Protein AF-A0A6B9CRH7-F1 (afdb_monomer)

Organism: NCBI:txid1570515

Solvent-accessible surface area (backbone atoms only — not comparable to full-atom values): 9739 Å² total; per-residue (Å²): 104,75,66,56,54,49,54,50,53,51,53,49,52,54,51,58,65,57,48,81,82,50,56,72,71,53,41,54,54,49,50,58,52,48,54,54,50,53,53,54,48,48,54,53,51,51,51,52,53,52,52,52,51,52,50,53,52,50,52,54,51,50,51,51,52,52,61,69,66,51,88,74,72,86,89,52,62,75,76,42,49,63,52,48,52,52,52,49,50,50,51,50,50,51,50,53,53,51,53,48,49,52,51,53,50,50,60,69,44,46,61,59,51,51,51,53,51,52,51,32,50,52,50,42,52,53,50,51,48,65,63,48,45,41,76,76,68,75,45,82,78,74,52,72,68,54,52,53,42,50,53,51,52,40,52,67,39,45,52,61,53,52,57,48,53,51,56,53,48,55,66,73,74,107

Sequence (174 aa):
IKLVIFIYIFLWLVVTATLQYFDVYNIIIYTVLNLNEWLRMTVVIQYFIIVELVKLMFVRLNENLLGLLRPIDPLCEVAQGLEWEKQFSQLWKFHADLSKLSRDISSFYSLSMLLIIVGKFINSILITYNMVKPIFLGGQYLTEYQYVNRSMCMIVYLIPIVLLTTSVSDTLNE

Radius of gyration: 24.86 Å; Cα contacts (8 Å, |Δi|>4): 59; chains: 1; bounding box: 58×30×75 Å

Secondary structure (DSSP, 8-state):
-HHHHHHHHHHHHHHHHGGGGS-HHHHHHHHHHHHHHHHHHHHHHHHHHHHHHHHHHHHHHHHHHHHHTSPPPTTSHHHHHHHHHHHHHHHHHHHHHHHHHHHHHHHHHHHHHHHHHHHHHHHHHHHHHHHHHHHHH--SPPPHHHHHHHHHHHHHHHHHHHHHHHHHHHHH--

pLDDT: mean 78.97, std 9.67, range [42.16, 94.12]

Structure (mmCIF, N/CA/C/O backbone):
data_AF-A0A6B9CRH7-F1
#
_entry.id   AF-A0A6B9CRH7-F1
#
loop_
_atom_site.group_PDB
_atom_site.id
_atom_site.type_symbol
_atom_site.label_atom_id
_atom_site.label_alt_id
_atom_site.label_comp_id
_atom_site.label_asym_id
_atom_site.label_entity_id
_atom_site.label_seq_id
_atom_site.pdbx_PDB_ins_code
_atom_site.Cartn_x
_atom_site.Cartn_y
_atom_site.Cartn_z
_atom_site.occupancy
_atom_site.B_iso_or_equiv
_atom_site.auth_seq_id
_atom_site.auth_comp_id
_atom_site.auth_asym_id
_atom_site.auth_atom_id
_atom_site.pdbx_PDB_model_num
ATOM 1 N N . ILE A 1 1 ? -5.486 4.978 -9.895 1.00 60.16 1 ILE A N 1
ATOM 2 C CA . ILE A 1 1 ? -4.511 5.210 -8.793 1.00 60.16 1 ILE A CA 1
ATOM 3 C C . ILE A 1 1 ? -4.678 6.575 -8.121 1.00 60.16 1 ILE A C 1
ATOM 5 O O . ILE A 1 1 ? -5.025 6.582 -6.951 1.00 60.16 1 ILE A O 1
ATOM 9 N N . LYS A 1 2 ? -4.511 7.718 -8.814 1.00 69.69 2 LYS A N 1
ATOM 10 C CA . LYS A 1 2 ? -4.654 9.061 -8.195 1.00 69.69 2 LYS A CA 1
ATOM 11 C C . LYS A 1 2 ? -5.986 9.254 -7.450 1.00 69.69 2 LYS A C 1
ATOM 13 O O . LYS A 1 2 ? -5.987 9.712 -6.316 1.00 69.69 2 LYS A O 1
ATOM 18 N N . LEU A 1 3 ? -7.094 8.808 -8.050 1.00 71.75 3 LEU A N 1
ATOM 19 C CA . LEU A 1 3 ? -8.423 8.821 -7.426 1.00 71.75 3 LEU A CA 1
ATOM 20 C C . LEU A 1 3 ? -8.503 7.924 -6.176 1.00 71.75 3 LEU A C 1
ATOM 22 O O . LEU A 1 3 ? -9.075 8.324 -5.175 1.00 71.75 3 LEU A O 1
ATOM 26 N N . VAL A 1 4 ? -7.890 6.737 -6.210 1.00 68.44 4 VAL A N 1
ATOM 27 C CA . VAL A 1 4 ? -7.870 5.793 -5.078 1.00 68.44 4 VAL A CA 1
ATOM 28 C C . VAL A 1 4 ? -7.080 6.372 -3.906 1.00 68.44 4 VAL A C 1
ATOM 30 O O . VAL A 1 4 ? -7.544 6.316 -2.774 1.00 68.44 4 VAL A O 1
ATOM 33 N N . ILE A 1 5 ? -5.922 6.981 -4.179 1.00 70.81 5 ILE A N 1
ATOM 34 C CA . ILE A 1 5 ? -5.110 7.667 -3.165 1.00 70.81 5 ILE A CA 1
ATOM 35 C C . ILE A 1 5 ? -5.895 8.840 -2.565 1.00 70.81 5 ILE A C 1
ATOM 37 O O . ILE A 1 5 ? -5.923 8.996 -1.349 1.00 70.81 5 ILE A O 1
ATOM 41 N N . PHE A 1 6 ? -6.579 9.627 -3.400 1.00 74.62 6 PHE A N 1
ATOM 42 C CA . PHE A 1 6 ? -7.408 10.739 -2.940 1.00 74.62 6 PHE A CA 1
ATOM 43 C C . PHE A 1 6 ? -8.562 10.276 -2.038 1.00 74.62 6 PHE A C 1
ATOM 45 O O . PHE A 1 6 ? -8.718 10.796 -0.936 1.00 74.62 6 PHE A O 1
ATOM 52 N N . ILE A 1 7 ? -9.321 9.258 -2.464 1.00 75.12 7 ILE A N 1
ATOM 53 C CA . ILE A 1 7 ? -10.402 8.652 -1.668 1.00 75.12 7 ILE A CA 1
ATOM 54 C C . ILE A 1 7 ? -9.852 8.123 -0.339 1.00 75.12 7 ILE A C 1
ATOM 56 O O . ILE A 1 7 ? -10.462 8.322 0.707 1.00 75.12 7 ILE A O 1
ATOM 60 N N . TYR A 1 8 ? -8.678 7.494 -0.366 1.00 73.50 8 TYR A N 1
ATOM 61 C CA . TYR A 1 8 ? -8.037 6.955 0.827 1.00 73.50 8 TYR A CA 1
ATOM 62 C C . TYR A 1 8 ? -7.639 8.051 1.827 1.00 73.50 8 TYR A C 1
ATOM 64 O O . TYR A 1 8 ? -7.938 7.935 3.013 1.00 73.50 8 TYR A O 1
ATOM 72 N N . ILE A 1 9 ? -7.015 9.136 1.354 1.00 77.31 9 ILE A N 1
ATOM 73 C CA . ILE A 1 9 ? -6.650 10.294 2.189 1.00 77.31 9 ILE A CA 1
ATOM 74 C C . ILE A 1 9 ? -7.903 10.961 2.764 1.00 77.31 9 ILE A C 1
ATOM 76 O O . ILE A 1 9 ? -7.938 11.292 3.947 1.00 77.31 9 ILE A O 1
ATOM 80 N N . PHE A 1 10 ? -8.944 11.124 1.945 1.00 80.12 10 PHE A N 1
ATOM 81 C CA . PHE A 1 10 ? -10.212 11.704 2.376 1.00 80.12 10 PHE A CA 1
ATOM 82 C C . PHE A 1 10 ? -10.875 10.872 3.482 1.00 80.12 10 PHE A C 1
ATOM 84 O O . PHE A 1 10 ? -11.256 11.417 4.516 1.00 80.12 10 PHE A O 1
ATOM 91 N N . LEU A 1 11 ? -10.954 9.550 3.310 1.00 75.81 11 LEU A N 1
ATOM 92 C CA . LEU A 1 11 ? -11.503 8.653 4.329 1.00 75.81 11 LEU A CA 1
ATOM 93 C C . LEU A 1 11 ? -10.703 8.719 5.639 1.00 75.81 11 LEU A C 1
ATOM 95 O O . LEU A 1 11 ? -11.294 8.733 6.716 1.00 75.81 11 LEU A O 1
ATOM 99 N N . TRP A 1 12 ? -9.374 8.831 5.562 1.00 74.81 12 TRP A N 1
ATOM 100 C CA . TRP A 1 12 ? -8.528 9.019 6.743 1.00 74.81 12 TRP A CA 1
ATOM 101 C C . TRP A 1 12 ? -8.773 10.345 7.459 1.00 74.81 12 TRP A C 1
ATOM 103 O O . TRP A 1 12 ? -8.838 10.364 8.688 1.00 74.81 12 TRP A O 1
ATOM 113 N N . LEU A 1 13 ? -8.963 11.439 6.717 1.00 78.44 13 LEU A N 1
ATOM 114 C CA . LEU A 1 13 ? -9.323 12.733 7.300 1.00 78.44 13 LEU A CA 1
ATOM 115 C C . LEU A 1 13 ? -10.639 12.639 8.077 1.00 78.44 13 LEU A C 1
ATOM 117 O O . LEU A 1 13 ? -10.705 13.094 9.219 1.00 78.44 13 LEU A O 1
ATOM 121 N N . VAL A 1 14 ? -11.648 11.972 7.510 1.00 74.94 14 VAL A N 1
ATOM 122 C CA . VAL A 1 14 ? -12.934 11.735 8.184 1.00 74.94 14 VAL A CA 1
ATOM 123 C C . VAL A 1 14 ? -12.745 10.917 9.466 1.00 74.94 14 VAL A C 1
ATOM 125 O O . VAL A 1 14 ? -13.238 11.323 10.518 1.00 74.94 14 VAL A O 1
ATOM 128 N N . VAL A 1 15 ? -11.972 9.825 9.423 1.00 74.75 15 VAL A N 1
ATOM 129 C CA . VAL A 1 15 ? -11.655 9.011 10.613 1.00 74.75 15 VAL A CA 1
ATOM 130 C C . VAL A 1 15 ? -10.999 9.869 11.698 1.00 74.75 15 VAL A C 1
ATOM 132 O O . VAL A 1 15 ? -11.444 9.857 12.846 1.00 74.75 15 VAL A O 1
ATOM 135 N N . THR A 1 16 ? -10.004 10.689 11.342 1.00 74.50 16 THR A N 1
ATOM 136 C CA . THR A 1 16 ? -9.329 11.563 12.316 1.00 74.50 16 THR A CA 1
ATOM 137 C C . THR A 1 16 ? -10.237 12.651 12.890 1.00 74.50 16 THR A C 1
ATOM 139 O O . THR A 1 16 ? -10.154 12.938 14.082 1.00 74.50 16 THR A O 1
ATOM 142 N N . ALA A 1 17 ? -11.160 13.202 12.097 1.00 75.50 17 ALA A N 1
ATOM 143 C CA . ALA A 1 17 ? -12.103 14.223 12.550 1.00 75.50 17 ALA A CA 1
ATOM 144 C C . ALA A 1 17 ? -13.109 13.689 13.584 1.00 75.50 17 ALA A C 1
ATOM 146 O O . ALA A 1 17 ? -13.598 14.446 14.422 1.00 75.50 17 ALA A O 1
ATOM 147 N N . THR A 1 18 ? -13.403 12.385 13.570 1.00 73.38 18 THR A N 1
ATOM 148 C CA . THR A 1 18 ? -14.293 11.768 14.569 1.00 73.38 18 THR A CA 1
ATOM 149 C C . THR A 1 18 ? -13.608 11.481 15.911 1.00 73.38 18 THR A C 1
ATOM 151 O O . THR A 1 18 ? -14.300 11.217 16.893 1.00 73.38 18 THR A O 1
ATOM 154 N N . LEU A 1 19 ? -12.273 11.584 16.001 1.00 71.25 19 LEU A N 1
ATOM 155 C CA . LEU A 1 19 ? -11.513 11.303 17.231 1.00 71.25 19 LEU A CA 1
ATOM 156 C C . LEU A 1 19 ? -11.796 12.291 18.367 1.00 71.25 19 LEU A C 1
ATOM 158 O O . LEU A 1 19 ? -11.674 11.923 19.531 1.00 71.25 19 LEU A O 1
ATOM 162 N N . GLN A 1 20 ? -12.213 13.517 18.042 1.00 71.31 20 GLN A N 1
ATOM 163 C CA . GLN A 1 20 ? -12.533 14.556 19.030 1.00 71.31 20 GLN A CA 1
ATOM 164 C C . GLN A 1 20 ? -13.706 14.192 19.958 1.00 71.31 20 GLN A C 1
ATOM 166 O O . GLN A 1 20 ? -13.880 14.816 20.999 1.00 71.31 20 GLN A O 1
ATOM 171 N N . TYR A 1 21 ? -14.502 13.183 19.593 1.00 72.38 21 TYR A N 1
ATOM 172 C CA . TYR A 1 21 ? -15.664 12.725 20.359 1.00 72.38 21 TYR A CA 1
ATOM 173 C 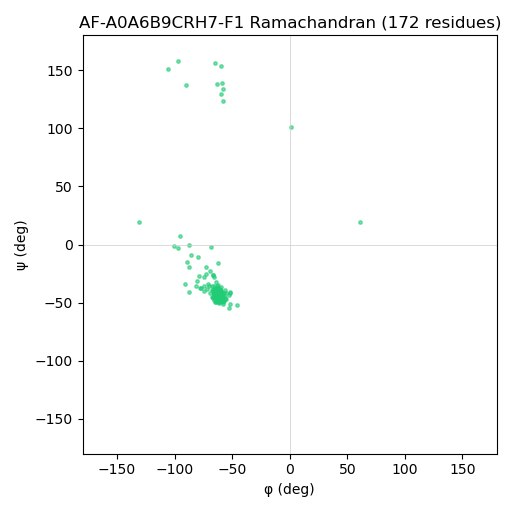C . TYR A 1 21 ? -15.357 11.540 21.291 1.00 72.38 21 TYR A C 1
ATOM 175 O O . TYR A 1 21 ? -16.277 10.954 21.861 1.00 72.38 21 TYR A O 1
ATOM 183 N N . PHE A 1 22 ? -14.086 11.148 21.424 1.00 70.69 22 PHE A N 1
ATOM 184 C CA . PHE A 1 22 ? -13.654 10.025 22.258 1.00 70.69 22 PHE A CA 1
ATOM 185 C C . PHE A 1 22 ? -12.974 10.495 23.552 1.00 70.69 22 PHE A C 1
ATOM 187 O O . PHE A 1 22 ? -12.319 11.531 23.581 1.00 70.69 22 PHE A O 1
ATOM 194 N N . ASP A 1 23 ? -13.070 9.689 24.614 1.00 78.44 23 ASP A N 1
ATOM 195 C CA . ASP A 1 23 ? -12.339 9.924 25.867 1.00 78.44 23 ASP A CA 1
ATOM 196 C C . ASP A 1 23 ? -10.815 9.939 25.669 1.00 78.44 23 ASP A C 1
ATOM 198 O O . ASP A 1 23 ? -10.283 9.243 24.802 1.00 78.44 23 ASP A O 1
ATOM 202 N N . VAL A 1 24 ? -10.088 10.639 26.547 1.00 76.75 24 VAL A N 1
ATOM 203 C CA . VAL A 1 24 ? -8.617 10.794 26.493 1.00 76.75 24 VAL A CA 1
ATOM 204 C C . VAL A 1 24 ? -7.879 9.453 26.377 1.00 76.75 24 VAL A C 1
ATOM 206 O O . VAL A 1 24 ? -6.941 9.325 25.591 1.00 76.75 24 VAL A O 1
ATOM 209 N N . TYR A 1 25 ? -8.326 8.425 27.105 1.00 74.19 25 TYR A N 1
ATOM 210 C CA . TYR A 1 25 ? -7.755 7.077 27.014 1.00 74.19 25 TYR A CA 1
ATOM 211 C C . TYR A 1 25 ? -7.912 6.473 25.610 1.00 74.19 25 TYR A C 1
ATOM 213 O O . TYR A 1 25 ? -6.959 5.937 25.039 1.00 74.19 25 TYR A O 1
ATOM 221 N N . ASN A 1 26 ? -9.101 6.620 25.022 1.00 72.50 26 ASN A N 1
ATOM 222 C CA . ASN A 1 26 ? -9.374 6.170 23.664 1.00 72.50 26 ASN A CA 1
ATOM 223 C C . ASN A 1 26 ? -8.554 6.978 22.650 1.00 72.50 26 ASN A C 1
ATOM 225 O O . ASN A 1 26 ? -8.000 6.385 21.731 1.00 72.50 26 ASN A O 1
ATOM 229 N N . ILE A 1 27 ? -8.392 8.291 22.842 1.00 75.62 27 ILE A N 1
ATOM 230 C CA . ILE A 1 27 ? -7.566 9.140 21.968 1.00 75.62 27 ILE A CA 1
ATOM 231 C C . ILE A 1 27 ? -6.118 8.638 21.917 1.00 75.62 27 ILE A C 1
ATOM 233 O O . ILE A 1 27 ? -5.563 8.529 20.824 1.00 75.62 27 ILE A O 1
ATOM 237 N N . ILE A 1 28 ? -5.507 8.289 23.056 1.00 76.44 28 ILE A N 1
ATOM 238 C CA . ILE A 1 28 ? -4.123 7.780 23.091 1.00 76.44 28 ILE A CA 1
ATOM 239 C C . ILE A 1 28 ? -4.011 6.469 22.304 1.00 76.44 28 ILE A C 1
ATOM 241 O O . ILE A 1 28 ? -3.148 6.348 21.432 1.00 76.44 28 ILE A O 1
ATOM 245 N N . ILE A 1 29 ? -4.910 5.511 22.557 1.00 74.81 29 ILE A N 1
ATOM 246 C CA . ILE A 1 29 ? -4.928 4.224 21.844 1.00 74.81 29 ILE A CA 1
ATOM 247 C C . ILE A 1 29 ? -5.116 4.439 20.341 1.00 74.81 29 ILE A C 1
ATOM 249 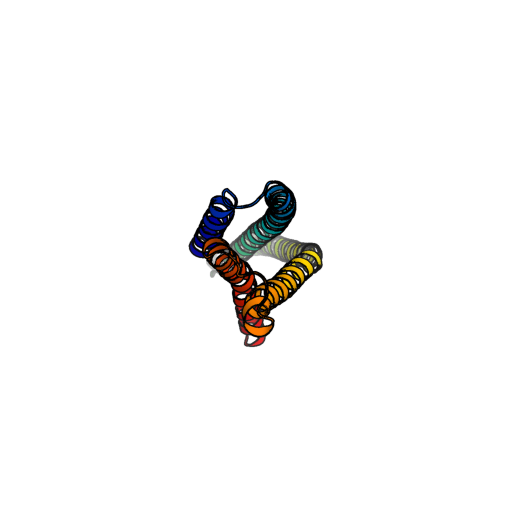O O . ILE A 1 29 ? -4.352 3.901 19.539 1.00 74.81 29 ILE A O 1
ATOM 253 N N . TYR A 1 30 ? -6.092 5.259 19.948 1.00 74.25 30 TYR A N 1
ATOM 254 C CA . TYR A 1 30 ? -6.339 5.572 18.543 1.00 74.25 30 TYR A CA 1
ATOM 255 C C . TYR A 1 30 ? -5.151 6.279 17.893 1.00 74.25 30 TYR A C 1
ATOM 257 O O . TYR A 1 30 ? -4.828 5.981 16.750 1.00 74.25 30 TYR A O 1
ATOM 265 N N . THR A 1 31 ? -4.463 7.171 18.604 1.00 73.56 31 THR A N 1
ATOM 266 C CA . THR A 1 31 ? -3.290 7.880 18.075 1.00 73.56 31 THR A CA 1
ATOM 267 C C . THR A 1 31 ? -2.149 6.912 17.776 1.00 73.56 31 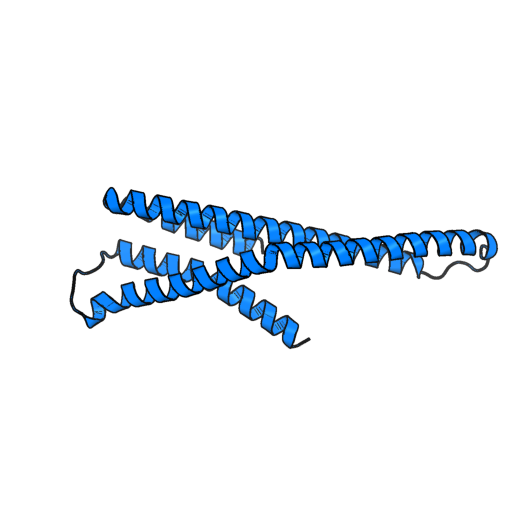THR A C 1
ATOM 269 O O . THR A 1 31 ? -1.573 6.963 16.689 1.00 73.56 31 THR A O 1
ATOM 272 N N . VAL A 1 32 ? -1.859 5.982 18.692 1.00 76.81 32 VAL A N 1
ATOM 273 C CA . VAL A 1 32 ? -0.826 4.951 18.492 1.00 76.81 32 VAL A CA 1
ATOM 274 C C . VAL A 1 32 ? -1.185 4.026 17.324 1.00 76.81 32 VAL A C 1
ATOM 276 O O . VAL A 1 32 ? -0.343 3.753 16.466 1.00 76.81 32 VAL A O 1
ATOM 279 N N . LEU A 1 33 ? -2.442 3.580 17.248 1.00 76.94 33 LEU A N 1
ATOM 280 C CA . LEU A 1 33 ? -2.920 2.743 16.144 1.00 76.94 33 LEU A CA 1
ATOM 281 C C . LEU A 1 33 ? -2.855 3.479 14.800 1.00 76.94 33 LEU A C 1
ATOM 283 O O . LEU A 1 33 ? -2.390 2.906 13.814 1.00 76.94 33 LEU A O 1
ATOM 287 N N . ASN A 1 34 ? -3.244 4.755 14.771 1.00 74.81 34 ASN A N 1
ATOM 288 C CA . ASN A 1 34 ? -3.189 5.583 13.573 1.00 74.81 34 ASN A CA 1
ATOM 289 C C . ASN A 1 34 ? -1.748 5.788 13.110 1.00 74.81 34 ASN A C 1
ATOM 291 O O . ASN A 1 34 ? -1.472 5.586 11.933 1.00 74.81 34 ASN A O 1
ATOM 295 N N . LEU A 1 35 ? -0.810 6.111 14.006 1.00 78.00 35 LEU A N 1
ATOM 296 C CA . LEU A 1 35 ? 0.613 6.232 13.659 1.00 78.00 35 LEU A CA 1
ATOM 297 C C . LEU A 1 35 ? 1.151 4.956 12.996 1.00 78.00 35 LEU A C 1
ATOM 299 O O . LEU A 1 35 ? 1.855 5.026 11.988 1.00 78.00 35 LEU A O 1
ATOM 303 N N . ASN A 1 36 ? 0.772 3.786 13.511 1.00 82.00 36 ASN A N 1
ATOM 304 C CA . ASN A 1 36 ? 1.151 2.509 12.912 1.00 82.00 36 ASN A CA 1
ATOM 305 C C . ASN A 1 36 ? 0.526 2.301 11.515 1.00 82.00 36 ASN A C 1
ATOM 307 O O . ASN A 1 36 ? 1.163 1.761 10.610 1.00 82.00 36 ASN A O 1
ATOM 311 N N . GLU A 1 37 ? -0.721 2.720 11.301 1.00 79.50 37 GLU A N 1
ATOM 312 C CA . GLU A 1 37 ? -1.335 2.703 9.964 1.00 79.50 37 GLU A CA 1
ATOM 313 C C . GLU A 1 37 ? -0.651 3.687 8.997 1.00 79.50 37 GLU A C 1
ATOM 315 O O . GLU A 1 37 ? -0.384 3.326 7.851 1.00 79.50 37 GLU A O 1
ATOM 320 N N . TRP A 1 38 ? -0.274 4.886 9.452 1.00 78.12 38 TRP A N 1
ATOM 321 C CA . TRP A 1 38 ? 0.491 5.858 8.658 1.00 78.12 38 TRP A CA 1
ATOM 322 C C . TRP A 1 38 ? 1.849 5.302 8.206 1.00 78.12 38 TRP A C 1
ATOM 324 O O . TRP A 1 38 ? 2.223 5.446 7.037 1.00 78.12 38 TRP A O 1
ATOM 334 N N . LEU A 1 39 ? 2.568 4.617 9.102 1.00 83.62 39 LEU A N 1
ATOM 335 C CA . LEU A 1 39 ? 3.827 3.943 8.769 1.00 83.62 39 LEU A CA 1
ATOM 336 C C . LEU A 1 39 ? 3.614 2.867 7.700 1.00 83.62 39 LEU A C 1
ATOM 338 O O . LEU A 1 39 ? 4.307 2.861 6.681 1.00 83.62 39 LEU A O 1
ATOM 342 N N . ARG A 1 40 ? 2.608 2.003 7.877 1.00 84.00 40 ARG A N 1
ATOM 343 C CA . ARG A 1 40 ? 2.262 0.970 6.888 1.00 84.00 40 ARG A CA 1
ATOM 344 C C . ARG A 1 40 ? 1.880 1.570 5.538 1.00 84.00 40 ARG A C 1
ATOM 346 O O . ARG A 1 40 ? 2.316 1.071 4.504 1.00 84.00 40 ARG A O 1
ATOM 353 N N . MET A 1 41 ? 1.128 2.667 5.524 1.00 77.88 41 MET A N 1
ATOM 354 C CA . MET A 1 41 ? 0.763 3.350 4.282 1.00 77.88 41 MET A CA 1
ATOM 355 C C . MET A 1 41 ? 1.960 3.986 3.583 1.00 77.88 41 MET A C 1
ATOM 357 O O . MET A 1 41 ? 2.035 3.931 2.358 1.00 77.88 41 MET A O 1
ATOM 361 N N . THR A 1 42 ? 2.928 4.511 4.333 1.00 81.62 42 THR A N 1
ATOM 362 C CA . THR A 1 42 ? 4.186 5.004 3.755 1.00 81.62 42 THR A CA 1
ATOM 363 C C . THR A 1 42 ? 4.929 3.888 3.022 1.00 81.62 42 THR A C 1
ATOM 365 O O . THR A 1 42 ? 5.347 4.089 1.884 1.00 81.62 42 THR A O 1
ATOM 368 N N . VAL A 1 43 ? 5.020 2.692 3.615 1.00 86.69 43 VAL A N 1
ATOM 369 C CA . VAL A 1 43 ? 5.638 1.515 2.972 1.00 86.69 43 VAL A CA 1
ATOM 370 C C . VAL A 1 43 ? 4.898 1.129 1.687 1.00 86.69 43 VAL A C 1
ATOM 372 O O . VAL A 1 43 ? 5.532 0.876 0.663 1.00 86.69 43 VAL A O 1
ATOM 375 N N . VAL A 1 44 ? 3.559 1.141 1.708 1.00 83.19 44 VAL A N 1
ATOM 376 C CA . VAL A 1 44 ? 2.737 0.845 0.521 1.00 83.19 44 VAL A CA 1
ATOM 377 C C . VAL A 1 44 ? 2.970 1.864 -0.595 1.00 83.19 44 VAL A C 1
ATOM 379 O O . VAL A 1 44 ? 3.140 1.482 -1.752 1.00 83.19 44 VAL A O 1
ATOM 382 N N . ILE A 1 45 ? 3.002 3.156 -0.259 1.00 80.44 45 ILE A N 1
ATOM 383 C CA . ILE A 1 45 ? 3.241 4.235 -1.226 1.00 80.44 45 ILE A CA 1
ATOM 384 C C . ILE A 1 45 ? 4.652 4.128 -1.813 1.00 80.44 45 ILE A C 1
ATOM 386 O O . ILE A 1 45 ? 4.808 4.244 -3.027 1.00 80.44 45 ILE A O 1
ATOM 390 N N . GLN A 1 46 ? 5.666 3.871 -0.982 1.00 86.06 46 GLN A N 1
ATOM 391 C CA . GLN A 1 46 ? 7.045 3.680 -1.437 1.00 86.06 46 GLN A CA 1
ATOM 392 C C . GLN A 1 46 ? 7.149 2.533 -2.440 1.00 86.06 46 GLN A C 1
ATOM 394 O O . GLN A 1 46 ? 7.685 2.727 -3.529 1.00 86.06 46 GLN A O 1
ATOM 399 N N . TYR A 1 47 ? 6.581 1.371 -2.112 1.00 87.12 47 TYR A N 1
ATOM 400 C CA . TYR A 1 47 ? 6.536 0.239 -3.033 1.00 87.12 47 TYR A CA 1
ATOM 401 C C . TYR A 1 47 ? 5.859 0.607 -4.353 1.00 87.12 47 TYR A C 1
ATOM 403 O O . TYR A 1 47 ? 6.397 0.329 -5.420 1.00 87.12 47 TYR A O 1
ATOM 411 N N . PHE A 1 48 ? 4.704 1.273 -4.286 1.00 82.56 48 PHE A N 1
ATOM 412 C CA . PHE A 1 48 ? 3.957 1.657 -5.477 1.00 82.56 48 PHE A CA 1
ATOM 413 C C . PHE A 1 48 ? 4.769 2.585 -6.394 1.00 82.56 48 PHE A C 1
ATOM 415 O O . PHE A 1 48 ? 4.832 2.360 -7.601 1.00 82.56 48 PHE A O 1
ATOM 422 N N . ILE A 1 49 ? 5.435 3.596 -5.824 1.00 84.81 49 ILE A N 1
ATOM 423 C CA . ILE A 1 49 ? 6.312 4.509 -6.573 1.00 84.81 49 ILE A CA 1
ATOM 424 C C . ILE A 1 49 ? 7.450 3.733 -7.242 1.00 84.81 49 ILE A C 1
ATOM 426 O O . ILE A 1 49 ? 7.738 3.958 -8.415 1.00 84.81 49 ILE A O 1
ATOM 430 N N . ILE A 1 50 ? 8.084 2.813 -6.513 1.00 89.19 50 ILE A N 1
ATOM 431 C CA . ILE A 1 50 ? 9.193 2.008 -7.030 1.00 89.19 50 ILE A CA 1
ATOM 432 C C . ILE A 1 50 ? 8.729 1.115 -8.189 1.00 89.19 50 ILE A C 1
ATOM 434 O O . ILE A 1 50 ? 9.390 1.070 -9.225 1.00 89.19 50 ILE A O 1
ATOM 438 N N . VAL A 1 51 ? 7.588 0.437 -8.048 1.00 86.50 51 VAL A N 1
ATOM 439 C CA . VAL A 1 51 ? 7.025 -0.413 -9.109 1.00 86.50 51 VAL A CA 1
ATOM 440 C C . VAL A 1 51 ? 6.694 0.408 -10.355 1.00 86.50 51 VAL A C 1
ATOM 442 O O . VAL A 1 51 ? 7.032 -0.007 -11.463 1.00 86.50 51 VAL A O 1
ATOM 445 N N . GLU A 1 52 ? 6.097 1.590 -10.193 1.00 86.50 52 GLU A N 1
ATOM 446 C CA . GLU A 1 52 ? 5.784 2.476 -11.320 1.00 86.50 52 GLU A CA 1
ATOM 447 C C . GLU A 1 52 ? 7.060 2.964 -12.026 1.00 86.50 52 GLU A C 1
ATOM 449 O O . GLU A 1 52 ? 7.126 2.970 -13.255 1.00 86.50 52 GLU A O 1
ATOM 454 N N . LEU A 1 53 ? 8.110 3.302 -11.269 1.00 88.44 53 LEU A N 1
ATOM 455 C CA . LEU A 1 53 ? 9.415 3.663 -11.832 1.00 88.44 53 LEU A CA 1
ATOM 456 C C . LEU A 1 53 ? 10.032 2.509 -12.630 1.00 88.44 53 LEU A C 1
ATOM 458 O O . LEU A 1 53 ? 10.492 2.723 -13.751 1.00 88.44 53 LEU A O 1
ATOM 462 N N . VAL A 1 54 ? 10.009 1.287 -12.091 1.00 90.44 54 VAL A N 1
ATOM 463 C CA . VAL A 1 54 ? 10.503 0.091 -12.794 1.00 90.44 54 VAL A CA 1
ATOM 464 C C . VAL A 1 54 ? 9.702 -0.157 -14.072 1.00 90.44 54 VAL A C 1
ATOM 466 O O . VAL A 1 54 ? 10.288 -0.408 -15.125 1.00 90.44 54 VAL A O 1
ATOM 469 N N . LYS A 1 55 ? 8.373 -0.020 -14.020 1.00 89.44 55 LYS A N 1
ATOM 470 C CA . LYS A 1 55 ? 7.502 -0.149 -15.193 1.00 89.44 55 LYS A CA 1
ATOM 471 C C . LYS A 1 55 ? 7.853 0.874 -16.274 1.00 89.44 55 LYS A C 1
ATOM 473 O O . LYS A 1 55 ? 7.987 0.501 -17.437 1.00 89.44 55 LYS A O 1
ATOM 478 N N . LEU A 1 56 ? 8.060 2.139 -15.902 1.00 90.88 56 LEU A N 1
ATOM 479 C CA . LEU A 1 56 ? 8.494 3.185 -16.835 1.00 90.88 56 LEU A CA 1
ATOM 480 C C . LEU A 1 56 ? 9.853 2.862 -17.471 1.00 90.88 56 LEU A C 1
ATOM 482 O O . LEU A 1 56 ? 10.040 3.086 -18.667 1.00 90.88 56 LEU A O 1
ATOM 486 N N . MET A 1 57 ? 10.792 2.300 -16.703 1.00 90.94 57 MET A N 1
ATOM 487 C CA . MET A 1 57 ? 12.084 1.860 -17.240 1.00 90.94 57 MET A CA 1
ATOM 488 C C . MET A 1 57 ? 11.931 0.715 -18.248 1.00 90.94 57 MET A C 1
ATOM 490 O O . MET A 1 57 ? 12.598 0.742 -19.282 1.00 90.94 57 MET A O 1
ATOM 494 N N . PHE A 1 58 ? 11.033 -0.244 -17.999 1.00 91.19 58 PHE A N 1
ATOM 495 C CA . PHE A 1 58 ? 10.739 -1.321 -18.951 1.00 91.19 58 PHE A CA 1
ATOM 496 C C . PHE A 1 58 ? 10.093 -0.799 -20.234 1.00 91.19 58 PHE A C 1
ATOM 498 O O . PHE A 1 58 ? 10.497 -1.209 -21.319 1.00 91.19 58 PHE A O 1
ATOM 505 N N . VAL A 1 59 ? 9.141 0.136 -20.129 1.00 92.00 59 VAL A N 1
ATOM 506 C CA . VAL A 1 59 ? 8.523 0.781 -21.301 1.00 92.00 59 VAL A CA 1
ATOM 507 C C . VAL A 1 59 ? 9.591 1.461 -22.154 1.00 92.00 59 VAL A C 1
ATOM 509 O O . VAL A 1 59 ? 9.677 1.197 -23.350 1.00 92.00 59 VAL A O 1
ATOM 512 N N . ARG A 1 60 ? 10.471 2.254 -21.534 1.00 90.00 60 ARG A N 1
ATOM 513 C CA . ARG A 1 60 ? 11.551 2.951 -22.244 1.00 90.00 60 ARG A CA 1
ATOM 514 C C . ARG A 1 60 ? 12.566 1.994 -22.872 1.00 90.00 60 ARG A C 1
ATOM 516 O O . ARG A 1 60 ? 13.049 2.234 -23.975 1.00 90.00 60 ARG A O 1
ATOM 523 N N . LEU A 1 61 ? 12.904 0.909 -22.179 1.00 89.31 61 LEU A N 1
ATOM 524 C CA . LEU A 1 61 ? 13.761 -0.139 -22.730 1.00 89.31 61 LEU A CA 1
ATOM 525 C C . LEU A 1 61 ? 13.114 -0.788 -23.963 1.00 89.31 61 LEU A C 1
ATOM 527 O O . LEU A 1 61 ? 13.796 -0.999 -24.964 1.00 89.31 61 LEU A O 1
ATOM 531 N N . ASN A 1 62 ? 11.811 -1.061 -23.907 1.00 89.19 62 ASN A N 1
ATOM 532 C CA . ASN A 1 62 ? 11.070 -1.645 -25.020 1.00 89.19 62 ASN A CA 1
ATOM 533 C C . ASN A 1 62 ? 10.997 -0.691 -26.226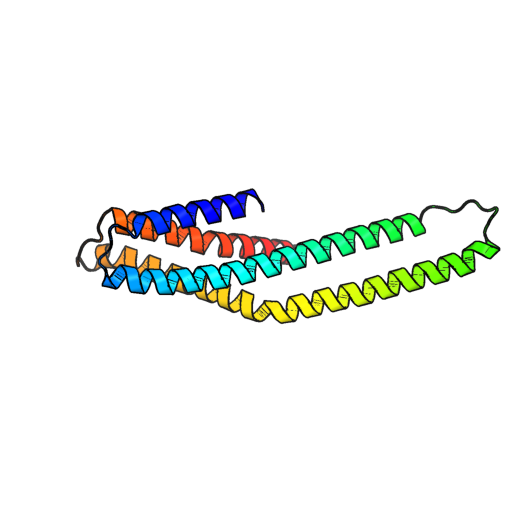 1.00 89.19 62 ASN A C 1
ATOM 535 O O . ASN A 1 62 ? 11.203 -1.112 -27.360 1.00 89.19 62 ASN A O 1
ATOM 539 N N . GLU A 1 63 ? 10.786 0.607 -25.989 1.00 89.50 63 GLU A N 1
ATOM 540 C CA . GLU A 1 63 ? 10.850 1.643 -27.031 1.00 89.50 63 GLU A CA 1
ATOM 541 C C . GLU A 1 63 ? 12.228 1.695 -27.704 1.00 89.50 63 GLU A C 1
ATOM 543 O O . GLU A 1 63 ? 12.312 1.758 -28.931 1.00 89.50 63 GLU A O 1
ATOM 548 N N . ASN A 1 64 ? 13.310 1.609 -26.924 1.00 86.69 64 ASN A N 1
ATOM 549 C CA . ASN A 1 64 ? 14.668 1.583 -27.468 1.00 86.69 64 ASN A CA 1
ATOM 550 C C . ASN A 1 64 ? 14.937 0.317 -28.296 1.00 86.69 64 ASN A C 1
ATOM 552 O O . ASN A 1 64 ? 15.563 0.403 -29.350 1.00 86.69 64 ASN A O 1
ATOM 556 N N . LEU A 1 65 ? 14.446 -0.846 -27.852 1.00 83.75 65 LEU A N 1
ATOM 557 C CA . LEU A 1 65 ? 14.545 -2.103 -28.603 1.00 83.75 65 LEU A CA 1
ATOM 558 C C . LEU A 1 65 ? 13.773 -2.032 -29.928 1.00 83.75 65 LEU A C 1
ATOM 560 O O . LEU A 1 65 ? 14.302 -2.424 -30.965 1.00 83.75 65 LEU A O 1
ATOM 564 N N . LEU A 1 66 ? 12.557 -1.480 -29.915 1.00 84.19 66 LEU A N 1
ATOM 565 C CA . LEU A 1 66 ? 11.757 -1.251 -31.124 1.00 84.19 66 LEU A CA 1
ATOM 566 C C . LEU A 1 66 ? 12.426 -0.254 -32.078 1.00 84.19 66 LEU A C 1
ATOM 568 O O . LEU A 1 66 ? 12.380 -0.440 -33.294 1.00 84.19 66 LEU A O 1
ATOM 572 N N . GLY A 1 67 ? 13.072 0.782 -31.538 1.00 82.25 67 GLY A N 1
ATOM 573 C CA . GLY A 1 67 ? 13.880 1.724 -32.312 1.00 82.25 67 GLY A CA 1
ATOM 574 C C . GLY A 1 67 ? 15.071 1.053 -32.997 1.00 82.25 67 GLY A C 1
ATOM 575 O O . GLY A 1 67 ? 15.366 1.377 -34.144 1.00 82.25 67 GLY A O 1
ATOM 576 N N . LEU A 1 68 ? 15.697 0.078 -32.331 1.00 77.88 68 LEU A N 1
ATOM 577 C CA . LEU A 1 68 ? 16.811 -0.710 -32.868 1.00 77.88 68 LEU A CA 1
ATOM 578 C C . LEU A 1 68 ? 16.378 -1.726 -33.942 1.00 77.88 68 LEU A C 1
ATOM 580 O O . LEU A 1 68 ? 17.193 -2.126 -34.771 1.00 77.88 68 LEU A O 1
ATOM 584 N N . LEU A 1 69 ? 15.111 -2.159 -33.903 1.00 74.69 69 LEU A N 1
ATOM 585 C CA . LEU A 1 69 ? 14.507 -3.098 -34.856 1.00 74.69 69 LEU A CA 1
ATOM 586 C C . LEU A 1 69 ? 13.951 -2.426 -36.123 1.00 74.69 69 LEU A C 1
ATOM 588 O O . LEU A 1 69 ? 13.537 -3.129 -37.048 1.00 74.69 69 LEU A O 1
ATOM 592 N N . ARG A 1 70 ? 13.881 -1.087 -36.176 1.00 75.88 70 ARG A N 1
ATOM 593 C CA . ARG A 1 70 ? 13.399 -0.378 -37.371 1.00 75.88 70 ARG A CA 1
ATOM 594 C C . ARG A 1 70 ? 14.338 -0.653 -38.555 1.00 75.88 70 ARG A C 1
ATOM 596 O O . ARG A 1 70 ? 15.551 -0.645 -38.361 1.00 75.88 70 ARG A O 1
ATOM 603 N N . PRO A 1 71 ? 13.799 -0.890 -39.767 1.00 60.28 71 PRO A N 1
ATOM 604 C CA . PRO A 1 71 ? 14.605 -1.286 -40.915 1.00 60.28 71 PRO A CA 1
ATOM 605 C C . PRO A 1 71 ? 15.646 -0.214 -41.234 1.00 60.28 71 PRO A C 1
ATOM 607 O O . PRO A 1 71 ? 15.326 0.972 -41.325 1.00 60.28 71 PRO A O 1
ATOM 610 N N . ILE A 1 72 ? 16.889 -0.663 -41.373 1.00 62.41 72 ILE A N 1
ATOM 611 C CA . ILE A 1 72 ? 18.046 0.166 -41.683 1.00 62.41 72 ILE A CA 1
ATOM 612 C C . ILE A 1 72 ? 18.201 0.231 -43.208 1.00 62.41 72 ILE A C 1
ATOM 614 O O . ILE A 1 72 ? 18.044 -0.782 -43.889 1.00 62.41 72 ILE A O 1
ATOM 618 N N . ASP A 1 73 ? 18.488 1.421 -43.742 1.00 59.28 73 ASP A N 1
ATOM 619 C CA . ASP A 1 73 ? 18.814 1.615 -45.157 1.00 59.28 73 ASP A CA 1
ATOM 620 C C . ASP A 1 73 ? 20.037 0.759 -45.565 1.00 59.28 73 ASP A C 1
ATOM 622 O O . ASP A 1 73 ? 21.066 0.795 -44.882 1.00 59.28 73 ASP A O 1
ATOM 626 N N . PRO A 1 74 ? 19.989 0.051 -46.709 1.00 57.84 74 PRO A N 1
ATOM 627 C CA . PRO A 1 74 ? 21.002 -0.933 -47.120 1.00 57.84 74 PRO A CA 1
ATOM 628 C C . PRO A 1 74 ? 22.382 -0.340 -47.470 1.00 57.84 74 PRO A C 1
ATOM 630 O O . PRO A 1 74 ? 23.316 -1.066 -47.791 1.00 57.84 74 PRO A O 1
ATOM 633 N N . LEU A 1 75 ? 22.554 0.984 -47.421 1.00 56.00 75 LEU A N 1
ATOM 634 C CA . LEU A 1 75 ? 23.798 1.670 -47.800 1.00 56.00 75 LEU A CA 1
ATOM 635 C C . LEU A 1 75 ? 24.825 1.803 -46.659 1.00 56.00 75 LEU A C 1
ATOM 637 O O . LEU A 1 75 ? 25.901 2.358 -46.877 1.00 56.00 75 LEU A O 1
ATOM 641 N N . CYS A 1 76 ? 24.523 1.320 -45.448 1.00 56.03 76 CYS A N 1
ATOM 642 C CA . CYS A 1 76 ? 25.317 1.611 -44.245 1.00 56.03 76 CYS A CA 1
ATOM 643 C C . CYS A 1 76 ? 25.680 0.357 -43.404 1.00 56.03 76 CYS A C 1
ATOM 645 O O . CYS A 1 76 ? 26.069 0.458 -42.244 1.00 56.03 76 CYS A O 1
ATOM 647 N N . GLU A 1 77 ? 25.615 -0.837 -44.005 1.00 58.56 77 GLU A N 1
ATOM 648 C CA . GLU A 1 77 ? 25.600 -2.140 -43.312 1.00 58.56 77 GLU A CA 1
ATOM 649 C C . GLU A 1 77 ? 26.868 -2.509 -42.507 1.00 58.56 77 GLU A C 1
ATOM 651 O O . GLU A 1 77 ? 26.768 -3.177 -41.479 1.00 58.56 77 GLU A O 1
ATOM 656 N N . VAL A 1 78 ? 28.071 -2.084 -42.916 1.00 57.88 78 VAL A N 1
ATOM 657 C CA . VAL A 1 78 ? 29.322 -2.629 -42.333 1.00 57.88 78 VAL A CA 1
ATOM 658 C C . VAL A 1 78 ? 29.786 -1.884 -41.075 1.00 57.88 78 VAL A C 1
ATOM 660 O O . VAL A 1 78 ? 30.197 -2.516 -40.104 1.00 57.88 78 VAL A O 1
ATOM 663 N N . ALA A 1 79 ? 29.700 -0.549 -41.048 1.00 57.59 79 ALA A N 1
ATOM 664 C CA . ALA A 1 79 ? 30.031 0.236 -39.850 1.00 57.59 79 ALA A CA 1
ATOM 665 C C . ALA A 1 79 ? 28.937 0.123 -38.772 1.00 57.59 79 ALA A C 1
ATOM 667 O O . ALA A 1 79 ? 29.226 0.196 -37.578 1.00 57.59 79 ALA A O 1
ATOM 668 N N . GLN A 1 80 ? 27.691 -0.115 -39.189 1.00 59.97 80 GLN A N 1
ATOM 669 C CA . GLN A 1 80 ? 26.550 -0.244 -38.289 1.00 59.97 80 GLN A CA 1
ATOM 670 C C . GLN A 1 80 ? 26.466 -1.605 -37.602 1.00 59.97 80 GLN A C 1
ATOM 672 O O . GLN A 1 80 ? 25.963 -1.650 -36.487 1.00 59.97 80 GLN A O 1
ATOM 677 N N . GLY A 1 81 ? 26.984 -2.693 -38.185 1.00 64.06 81 GLY A N 1
ATOM 678 C CA . GLY A 1 81 ? 26.928 -4.021 -37.556 1.00 64.06 81 GLY A CA 1
ATOM 679 C C . GLY A 1 81 ? 27.607 -4.072 -36.180 1.00 64.06 81 GLY A C 1
ATOM 680 O O . GLY A 1 81 ? 27.020 -4.558 -35.215 1.00 64.06 81 GLY A O 1
ATOM 681 N N . LEU A 1 82 ? 28.805 -3.485 -36.062 1.00 68.75 82 LEU A N 1
ATOM 682 C CA . LEU A 1 82 ? 29.552 -3.430 -34.797 1.00 68.75 82 LEU A CA 1
ATOM 683 C C . LEU A 1 82 ? 28.887 -2.494 -33.770 1.00 68.75 82 LEU A C 1
ATOM 685 O O . LEU A 1 82 ? 28.899 -2.753 -32.565 1.00 68.75 82 LEU A O 1
ATOM 689 N N . GLU A 1 83 ? 28.302 -1.390 -34.237 1.00 74.06 83 GLU A N 1
ATOM 690 C CA . GLU A 1 83 ? 27.611 -0.424 -33.381 1.00 74.06 83 GLU A CA 1
ATOM 691 C C . GLU A 1 83 ? 26.250 -0.954 -32.903 1.00 74.06 83 GLU A C 1
ATOM 693 O O . GLU A 1 83 ? 25.898 -0.776 -31.736 1.00 74.06 83 GLU A O 1
ATOM 698 N N . TRP A 1 84 ? 25.544 -1.701 -33.752 1.00 77.62 84 TRP A N 1
ATOM 699 C CA . TRP A 1 84 ? 24.296 -2.393 -33.439 1.00 77.62 84 TRP A CA 1
ATOM 700 C C . TRP A 1 84 ? 24.514 -3.506 -32.414 1.00 77.62 84 TRP A C 1
ATOM 702 O O . TRP A 1 84 ? 23.800 -3.566 -31.416 1.00 77.62 84 TRP A O 1
ATOM 712 N N . GLU A 1 85 ? 25.555 -4.327 -32.583 1.00 79.50 85 GLU A N 1
ATOM 713 C CA . GLU A 1 85 ? 25.914 -5.374 -31.619 1.00 79.50 85 GLU A CA 1
ATOM 714 C C . GLU A 1 85 ? 26.270 -4.778 -30.245 1.00 79.50 85 GLU A C 1
ATOM 716 O O . GLU A 1 85 ? 25.827 -5.267 -29.199 1.00 79.50 85 GLU A O 1
ATOM 721 N N . LYS A 1 86 ? 26.997 -3.653 -30.230 1.00 83.62 86 LYS A N 1
ATOM 722 C CA . LYS A 1 86 ? 27.327 -2.924 -28.998 1.00 83.62 86 LYS A CA 1
ATOM 723 C C . LYS A 1 86 ? 26.087 -2.320 -28.330 1.00 83.62 86 LYS A C 1
ATOM 725 O O . LYS A 1 86 ? 25.944 -2.445 -27.112 1.00 83.62 86 LYS A O 1
ATOM 730 N N . GLN A 1 87 ? 25.195 -1.684 -29.091 1.00 83.19 87 GLN A N 1
ATOM 731 C CA . GLN A 1 87 ? 23.950 -1.102 -28.572 1.00 83.19 87 GLN A CA 1
ATOM 732 C C . GLN A 1 87 ? 22.990 -2.183 -28.059 1.00 83.19 87 GLN A C 1
ATOM 734 O O . GLN A 1 87 ? 22.434 -2.046 -26.968 1.00 83.19 8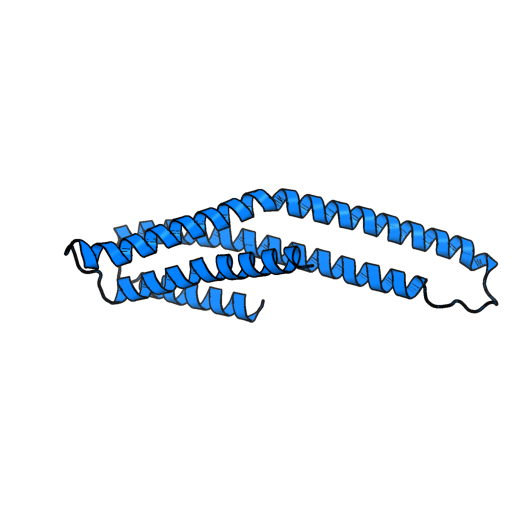7 GLN A O 1
ATOM 739 N N . PHE A 1 88 ? 22.855 -3.292 -28.786 1.00 85.12 88 PHE A N 1
ATOM 740 C CA . PHE A 1 88 ? 22.053 -4.437 -28.368 1.00 85.12 88 PHE A CA 1
ATOM 741 C C . PHE A 1 88 ? 22.604 -5.073 -27.088 1.00 85.12 88 PHE A C 1
ATOM 743 O O . PHE A 1 88 ? 21.852 -5.310 -26.146 1.00 85.12 88 PHE A O 1
ATOM 750 N N . SER A 1 89 ? 23.923 -5.273 -26.997 1.00 87.31 89 SER A N 1
ATOM 751 C CA . SER A 1 89 ? 24.580 -5.785 -2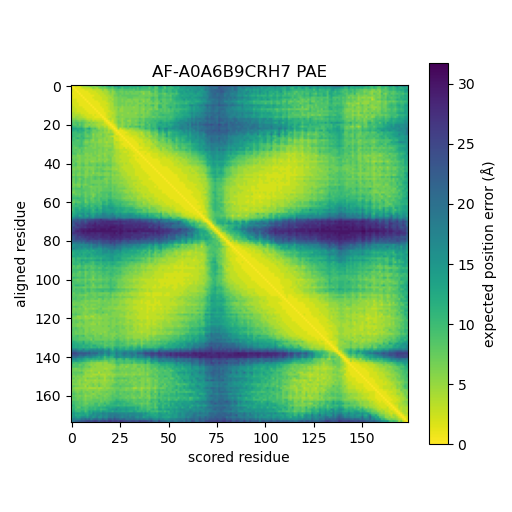5.786 1.00 87.31 89 SER A CA 1
ATOM 752 C C . SER A 1 89 ? 24.345 -4.876 -24.568 1.00 87.31 89 SER A C 1
ATOM 754 O O . SER A 1 89 ? 24.059 -5.358 -23.468 1.00 87.31 89 SER A O 1
ATOM 756 N N . GLN A 1 90 ? 24.374 -3.551 -24.758 1.00 88.94 90 GLN A N 1
ATOM 757 C CA . GLN A 1 90 ? 24.043 -2.586 -23.703 1.00 88.94 90 GLN A CA 1
ATOM 758 C C . GLN A 1 90 ? 22.574 -2.666 -23.272 1.00 88.94 90 GLN A C 1
ATOM 760 O O . GLN A 1 90 ? 22.297 -2.687 -22.071 1.00 88.94 90 GLN A O 1
ATOM 765 N N . LEU A 1 91 ? 21.640 -2.750 -24.223 1.00 89.19 91 LEU A N 1
ATOM 766 C CA . LEU A 1 91 ? 20.206 -2.902 -23.951 1.00 89.19 91 LEU A CA 1
ATOM 767 C C . LEU A 1 91 ? 19.902 -4.225 -23.242 1.00 89.19 91 LEU A C 1
ATOM 769 O O . LEU A 1 91 ? 19.129 -4.245 -22.287 1.00 89.19 91 LEU A O 1
ATOM 773 N N . TRP A 1 92 ? 20.554 -5.312 -23.654 1.00 89.00 92 TRP A N 1
ATOM 774 C CA . TRP A 1 92 ? 20.436 -6.620 -23.017 1.00 89.00 92 TRP A CA 1
ATOM 775 C C . TRP A 1 92 ? 20.938 -6.597 -21.574 1.00 89.00 92 TRP A C 1
ATOM 777 O O . TRP A 1 92 ? 20.265 -7.087 -20.665 1.00 89.00 92 TRP A O 1
ATOM 787 N N . LYS A 1 93 ? 22.104 -5.986 -21.336 1.00 92.19 93 LYS A N 1
ATOM 788 C CA . LYS A 1 93 ? 22.630 -5.813 -19.979 1.00 92.19 93 LYS A CA 1
ATOM 789 C C . LYS A 1 93 ? 21.682 -4.971 -19.125 1.00 92.19 93 LYS A C 1
ATOM 791 O O . LYS A 1 93 ? 21.371 -5.364 -18.005 1.00 92.19 93 LYS A O 1
ATOM 796 N N . PHE A 1 94 ? 21.158 -3.876 -19.677 1.00 91.06 94 PHE A N 1
ATOM 797 C CA . PHE A 1 94 ? 20.175 -3.039 -18.991 1.00 91.06 94 PHE A CA 1
ATOM 798 C C . PHE A 1 94 ? 18.885 -3.807 -18.666 1.00 91.06 94 PHE A C 1
ATOM 800 O O . PHE A 1 94 ? 18.374 -3.693 -17.555 1.00 91.06 94 PHE A O 1
ATOM 807 N N . HIS A 1 95 ? 18.393 -4.649 -19.581 1.00 92.38 95 HIS A N 1
ATOM 808 C CA . HIS A 1 95 ? 17.260 -5.544 -19.332 1.00 92.38 95 HIS A CA 1
ATOM 809 C C . HIS A 1 95 ? 17.532 -6.514 -18.174 1.00 92.38 95 HIS A C 1
ATOM 811 O O . HIS A 1 95 ? 16.677 -6.702 -17.306 1.00 92.38 95 HIS A O 1
ATOM 817 N N . ALA A 1 96 ? 18.715 -7.136 -18.153 1.00 92.19 96 ALA A N 1
ATOM 818 C CA . ALA A 1 96 ? 19.108 -8.069 -17.103 1.00 92.19 96 ALA A CA 1
ATOM 819 C C . ALA A 1 96 ? 19.205 -7.375 -15.734 1.00 92.19 96 ALA A C 1
ATOM 821 O O . ALA A 1 96 ? 18.663 -7.885 -14.751 1.00 92.19 96 ALA A O 1
ATOM 822 N N . ASP A 1 97 ? 19.823 -6.192 -15.686 1.00 93.62 97 ASP A N 1
ATOM 823 C CA . ASP A 1 97 ? 19.941 -5.381 -14.471 1.00 93.62 97 ASP A CA 1
ATOM 824 C C . ASP A 1 97 ? 18.562 -4.925 -13.969 1.00 93.62 97 ASP A C 1
ATOM 826 O O . ASP A 1 97 ? 18.265 -5.038 -12.779 1.00 93.62 97 ASP A O 1
ATOM 830 N N . LEU A 1 98 ? 17.678 -4.492 -14.873 1.00 92.38 98 LEU A N 1
ATOM 831 C CA . LEU A 1 98 ? 16.317 -4.072 -14.534 1.00 92.38 98 LEU A CA 1
ATOM 832 C C . LEU A 1 98 ? 15.451 -5.246 -14.054 1.00 92.38 98 LEU A C 1
ATOM 834 O O . LEU A 1 98 ? 14.696 -5.115 -13.089 1.00 92.38 98 LEU A O 1
ATOM 838 N N . SER A 1 99 ? 15.598 -6.416 -14.677 1.00 92.00 99 SER A N 1
ATOM 839 C CA . SER A 1 99 ? 14.934 -7.653 -14.249 1.00 92.00 99 SER A CA 1
ATOM 840 C C . SER A 1 99 ? 15.401 -8.092 -12.864 1.00 92.00 99 SER A C 1
ATOM 842 O O . SER A 1 99 ? 14.589 -8.505 -12.035 1.00 92.00 99 SER A O 1
ATOM 844 N N . LYS A 1 100 ? 16.706 -7.985 -12.589 1.00 94.12 100 LYS A N 1
ATOM 845 C CA . LYS A 1 100 ? 17.266 -8.262 -11.265 1.00 94.12 100 LYS A CA 1
ATOM 846 C C . LYS A 1 100 ? 16.726 -7.279 -10.228 1.00 94.12 100 LYS A C 1
ATOM 848 O O . LYS A 1 100 ? 16.206 -7.719 -9.209 1.00 94.12 100 LYS A O 1
ATOM 853 N N . LEU A 1 101 ? 16.753 -5.981 -10.531 1.00 92.00 101 LEU A N 1
ATOM 854 C CA . LEU A 1 101 ? 16.203 -4.937 -9.666 1.00 92.00 101 LEU A CA 1
ATOM 855 C C . LEU A 1 101 ? 14.722 -5.193 -9.347 1.00 92.00 101 LEU A C 1
ATOM 857 O O . LEU A 1 101 ? 14.322 -5.117 -8.189 1.00 92.00 101 LEU A O 1
ATOM 861 N N . SER A 1 102 ? 13.917 -5.552 -10.350 1.00 90.94 102 SER A N 1
ATOM 862 C CA . SER A 1 102 ? 12.502 -5.900 -10.169 1.00 90.94 102 SER A CA 1
ATOM 863 C C . SER A 1 102 ? 12.310 -7.073 -9.198 1.00 90.94 102 SER A C 1
ATOM 865 O O . SER A 1 102 ? 11.485 -6.987 -8.284 1.00 90.94 102 SER A O 1
ATOM 867 N N . ARG A 1 103 ? 13.109 -8.141 -9.335 1.00 92.06 103 ARG A N 1
ATOM 868 C CA . ARG A 1 103 ? 13.077 -9.286 -8.407 1.00 92.06 103 ARG A CA 1
ATOM 869 C C . ARG A 1 103 ? 13.513 -8.896 -6.999 1.00 92.06 103 ARG A C 1
ATOM 871 O O . ARG A 1 103 ? 12.857 -9.302 -6.043 1.00 92.06 103 ARG A O 1
ATOM 878 N N . ASP A 1 104 ? 14.568 -8.097 -6.873 1.00 92.81 104 ASP A N 1
ATOM 879 C CA . ASP A 1 104 ? 15.087 -7.642 -5.580 1.00 92.81 104 ASP A CA 1
ATOM 880 C C . ASP A 1 104 ? 14.045 -6.782 -4.844 1.00 92.81 104 ASP A C 1
ATOM 882 O O . ASP A 1 104 ? 13.779 -7.006 -3.662 1.00 92.81 104 ASP A O 1
ATOM 886 N N . ILE A 1 105 ? 13.370 -5.869 -5.554 1.00 90.81 105 ILE A N 1
ATOM 887 C CA . ILE A 1 105 ? 12.258 -5.064 -5.020 1.00 90.81 105 ILE A CA 1
ATOM 888 C C . ILE A 1 105 ? 11.103 -5.962 -4.578 1.00 90.81 105 ILE A C 1
ATOM 890 O O . ILE A 1 105 ? 10.581 -5.802 -3.473 1.00 90.81 105 ILE A O 1
ATOM 894 N N . SER A 1 106 ? 10.694 -6.908 -5.428 1.00 88.94 106 SER A N 1
ATOM 895 C CA . SER A 1 106 ? 9.604 -7.829 -5.101 1.00 88.94 106 SER A CA 1
ATOM 896 C C . SER A 1 106 ? 9.936 -8.652 -3.858 1.00 88.94 106 SER A C 1
ATOM 898 O O . SER A 1 106 ? 9.102 -8.772 -2.965 1.00 88.94 106 SER A O 1
ATOM 900 N N . SER A 1 107 ? 11.161 -9.171 -3.765 1.00 91.56 107 SER A N 1
ATOM 901 C CA . SER A 1 107 ? 11.642 -9.921 -2.603 1.00 91.56 107 SER A CA 1
ATOM 902 C C . SER A 1 107 ? 11.608 -9.065 -1.334 1.00 91.56 107 SER A C 1
ATOM 904 O O . SER A 1 107 ? 10.992 -9.463 -0.344 1.00 91.56 107 SER A O 1
ATOM 906 N N . PHE A 1 108 ? 12.158 -7.847 -1.389 1.00 91.06 108 PHE A N 1
ATOM 907 C CA . PHE A 1 108 ? 12.225 -6.929 -0.250 1.00 91.06 108 PHE A CA 1
ATOM 908 C C . PHE A 1 108 ? 10.842 -6.531 0.292 1.00 91.06 108 PHE A C 1
ATOM 910 O O . PHE A 1 108 ? 10.628 -6.516 1.505 1.00 91.06 108 PHE A O 1
ATOM 917 N N . TYR A 1 109 ? 9.884 -6.227 -0.590 1.00 89.31 109 TYR A N 1
ATOM 918 C CA . TYR A 1 109 ? 8.552 -5.774 -0.176 1.00 89.31 109 TYR A CA 1
ATOM 919 C C . TYR A 1 109 ? 7.542 -6.907 0.046 1.00 89.31 109 TYR A C 1
ATOM 921 O O . TYR A 1 109 ? 6.520 -6.657 0.686 1.00 89.31 109 TYR A O 1
ATOM 929 N N . SER A 1 110 ? 7.807 -8.132 -0.425 1.00 87.25 110 SER A N 1
ATOM 930 C CA . SER A 1 110 ? 6.859 -9.261 -0.368 1.00 87.25 110 SER A CA 1
ATOM 931 C C . SER A 1 110 ? 6.311 -9.522 1.038 1.00 87.25 110 SER A C 1
ATOM 933 O O . SER A 1 110 ? 5.098 -9.496 1.248 1.00 87.25 110 SER A O 1
ATOM 935 N N . LEU A 1 111 ? 7.199 -9.713 2.019 1.00 87.75 111 LEU A N 1
ATOM 936 C CA . LEU A 1 111 ? 6.822 -10.009 3.399 1.00 87.75 111 LEU A CA 1
ATOM 937 C C . LEU A 1 111 ? 6.087 -8.831 4.043 1.00 87.75 111 LEU A C 1
ATOM 939 O O . LEU A 1 111 ? 5.046 -9.015 4.670 1.00 87.75 111 LEU A O 1
ATOM 943 N N . SER A 1 112 ? 6.607 -7.616 3.862 1.00 88.06 112 SER A N 1
ATOM 944 C CA . SER A 1 112 ? 5.998 -6.397 4.399 1.00 88.06 112 SER A CA 1
ATOM 945 C C . SER A 1 112 ? 4.583 -6.201 3.860 1.00 88.06 112 SER A C 1
ATOM 947 O O . SER A 1 112 ? 3.661 -5.926 4.626 1.00 88.06 112 SER A O 1
ATOM 949 N N . MET A 1 113 ? 4.382 -6.407 2.558 1.00 87.00 113 MET A N 1
ATOM 950 C CA . MET A 1 113 ? 3.063 -6.323 1.940 1.00 87.00 113 MET A CA 1
ATOM 951 C C . MET A 1 113 ? 2.120 -7.406 2.448 1.00 87.00 113 MET A C 1
ATOM 953 O O . MET A 1 113 ? 0.987 -7.089 2.811 1.00 87.00 113 MET A O 1
ATOM 957 N N . LEU A 1 114 ? 2.592 -8.651 2.559 1.00 87.38 114 LEU A N 1
ATOM 958 C CA . LEU A 1 114 ? 1.807 -9.750 3.118 1.00 87.38 114 LEU A CA 1
ATOM 959 C C . LEU A 1 114 ? 1.335 -9.428 4.543 1.00 87.38 114 LEU A C 1
ATOM 961 O O . LEU A 1 114 ? 0.148 -9.549 4.840 1.00 87.38 114 LEU A O 1
ATOM 965 N N . LEU A 1 115 ? 2.237 -8.957 5.409 1.00 87.88 115 LEU A N 1
ATOM 966 C CA . LEU A 1 115 ? 1.908 -8.585 6.788 1.00 87.88 115 LEU A CA 1
ATOM 967 C C . LEU A 1 115 ? 0.906 -7.428 6.852 1.00 87.88 115 LEU A C 1
ATOM 969 O O . LEU A 1 115 ? -0.014 -7.459 7.671 1.00 87.88 115 LEU A O 1
ATOM 973 N N . ILE A 1 116 ? 1.040 -6.427 5.977 1.00 87.75 116 ILE A N 1
ATOM 974 C CA . ILE A 1 116 ? 0.081 -5.318 5.886 1.00 87.75 116 ILE A CA 1
ATOM 975 C C . ILE A 1 116 ? -1.306 -5.843 5.499 1.00 87.75 116 ILE A C 1
ATOM 977 O O . ILE A 1 116 ? -2.291 -5.459 6.128 1.00 87.75 116 ILE A O 1
ATOM 981 N N . ILE A 1 117 ? -1.396 -6.739 4.514 1.00 85.19 117 ILE A N 1
ATOM 982 C CA . ILE A 1 117 ? -2.667 -7.320 4.058 1.00 85.19 117 ILE A CA 1
ATOM 983 C C . ILE A 1 117 ? -3.308 -8.171 5.158 1.00 85.19 117 ILE A C 1
ATOM 985 O O . ILE A 1 117 ? -4.477 -7.965 5.484 1.00 85.19 117 ILE A O 1
ATOM 989 N N . VAL A 1 118 ? -2.543 -9.080 5.769 1.00 87.69 118 VAL A N 1
ATOM 990 C CA . VAL A 1 118 ? -3.018 -9.933 6.871 1.00 87.69 118 VAL A CA 1
ATOM 991 C C . VAL A 1 118 ? -3.495 -9.077 8.043 1.00 87.69 118 VAL A C 1
ATOM 993 O O . VAL A 1 118 ? -4.577 -9.311 8.580 1.00 87.69 118 VAL A O 1
ATOM 996 N N . GLY A 1 119 ? -2.743 -8.032 8.394 1.00 86.19 119 GLY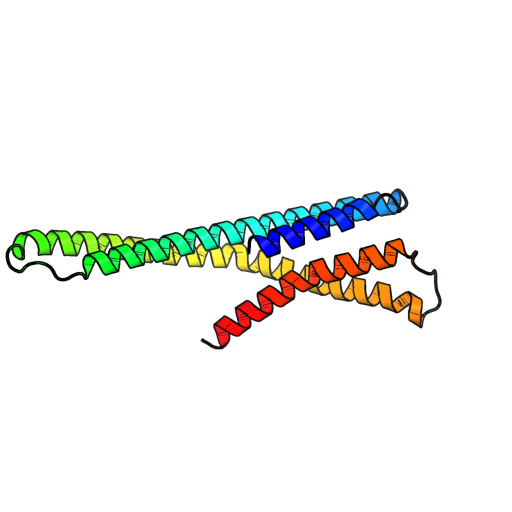 A N 1
ATOM 997 C CA . GLY A 1 119 ? -3.137 -7.082 9.432 1.00 86.19 119 GLY A CA 1
ATOM 998 C C . GLY A 1 119 ? -4.455 -6.374 9.113 1.00 86.19 119 GLY A C 1
ATOM 999 O O . GLY A 1 119 ? -5.330 -6.294 9.975 1.00 86.19 119 GLY A O 1
ATOM 1000 N N . LYS A 1 120 ? -4.647 -5.913 7.868 1.00 84.75 120 LYS A N 1
ATOM 1001 C CA . LYS A 1 120 ? -5.914 -5.296 7.434 1.00 84.75 120 LYS A CA 1
ATOM 1002 C C . LYS A 1 120 ? -7.081 -6.283 7.470 1.00 84.75 120 LYS A C 1
ATOM 1004 O O . LYS A 1 120 ? -8.177 -5.905 7.881 1.00 84.75 120 LYS A O 1
ATOM 1009 N N . PHE A 1 121 ? -6.848 -7.542 7.103 1.00 85.62 121 PHE A N 1
ATOM 1010 C CA . PHE A 1 121 ? -7.862 -8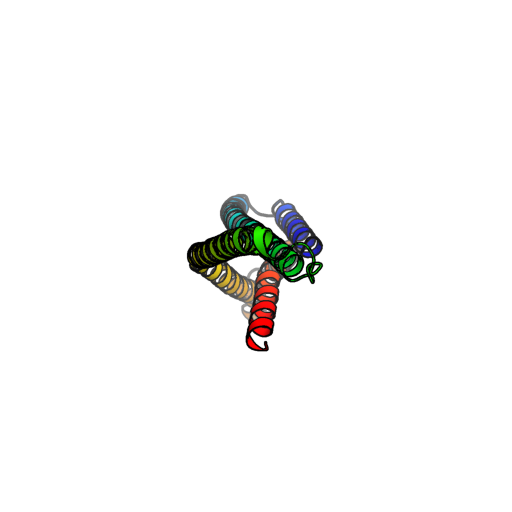.594 7.162 1.00 85.62 121 PHE A CA 1
ATOM 1011 C C . PHE A 1 121 ? -8.304 -8.884 8.603 1.00 85.62 121 PHE A C 1
ATOM 1013 O O . PHE A 1 121 ? -9.498 -8.831 8.901 1.00 85.62 121 PHE A O 1
ATOM 1020 N N . ILE A 1 122 ? -7.351 -9.090 9.518 1.00 87.00 122 ILE A N 1
ATOM 1021 C CA . ILE A 1 122 ? -7.635 -9.306 10.946 1.00 87.00 122 ILE A CA 1
ATOM 1022 C C . ILE A 1 122 ? -8.373 -8.098 11.540 1.00 87.00 122 ILE A C 1
ATOM 1024 O O . ILE A 1 122 ? -9.387 -8.273 12.217 1.00 87.00 122 ILE A O 1
ATOM 1028 N N . ASN A 1 123 ? -7.925 -6.872 11.245 1.00 84.19 123 ASN A N 1
ATOM 1029 C CA . ASN A 1 123 ? -8.599 -5.655 11.705 1.00 84.19 123 ASN A CA 1
ATOM 1030 C C . ASN A 1 123 ? -10.042 -5.565 11.194 1.00 84.19 123 ASN A C 1
ATOM 1032 O O . ASN A 1 123 ? -10.933 -5.186 11.953 1.00 84.19 123 ASN A O 1
ATOM 1036 N N . SER A 1 124 ? -10.297 -5.954 9.943 1.00 84.50 124 SER A N 1
ATOM 1037 C CA . SER A 1 124 ? -11.649 -5.981 9.379 1.00 84.50 124 SER A CA 1
ATOM 1038 C C . SER A 1 124 ? -12.563 -6.970 10.117 1.00 84.50 124 SER A C 1
ATOM 1040 O O . SER A 1 124 ? -13.693 -6.623 10.476 1.00 84.50 124 SER A O 1
ATOM 1042 N N . ILE A 1 125 ? -12.057 -8.165 10.451 1.00 86.38 125 ILE A N 1
ATOM 1043 C CA . ILE A 1 125 ? -12.790 -9.150 11.267 1.00 86.38 125 ILE A CA 1
ATOM 1044 C C . ILE A 1 125 ? -13.102 -8.575 12.652 1.00 86.38 125 ILE A C 1
ATOM 1046 O O . ILE A 1 125 ? -14.245 -8.644 13.104 1.00 86.38 125 ILE A O 1
ATOM 1050 N N . LEU A 1 126 ? -12.112 -7.971 13.315 1.00 84.94 126 LEU A N 1
ATOM 1051 C CA . LEU A 1 126 ? -12.288 -7.387 14.647 1.00 84.94 126 LEU A CA 1
ATOM 1052 C C . LEU A 1 126 ? -13.308 -6.246 14.647 1.00 84.94 126 LEU A C 1
ATOM 1054 O O . LEU A 1 126 ? -14.135 -6.166 15.555 1.00 84.94 126 LEU A O 1
ATOM 1058 N N . ILE A 1 127 ? -13.281 -5.373 13.638 1.00 83.38 127 ILE A N 1
ATOM 1059 C CA . ILE A 1 127 ? -14.265 -4.293 13.488 1.00 83.38 127 ILE A CA 1
ATOM 1060 C C . ILE A 1 127 ? -15.661 -4.878 13.297 1.00 83.38 127 ILE A C 1
ATOM 1062 O O . ILE A 1 127 ? -16.580 -4.473 14.005 1.00 83.38 127 ILE A O 1
ATOM 1066 N N . THR A 1 128 ? -15.802 -5.870 12.416 1.00 85.38 128 THR A N 1
ATOM 1067 C CA . THR A 1 128 ? -17.079 -6.555 12.170 1.00 85.38 128 THR A CA 1
ATOM 1068 C C . THR A 1 128 ? -17.623 -7.168 13.455 1.00 85.38 128 THR A C 1
ATOM 1070 O O . THR A 1 128 ? -18.754 -6.886 13.847 1.00 85.38 128 THR A O 1
ATOM 1073 N N . TYR A 1 129 ? -16.797 -7.935 14.171 1.00 84.88 129 TYR A N 1
ATOM 1074 C CA . TYR A 1 129 ? -17.164 -8.520 15.458 1.00 84.88 129 TYR A CA 1
ATOM 1075 C C . TYR A 1 129 ? -17.619 -7.447 16.451 1.00 84.88 129 TYR A C 1
ATOM 1077 O O . TYR A 1 129 ? -18.673 -7.572 17.066 1.00 84.88 129 TYR A O 1
ATOM 1085 N N . ASN A 1 130 ? -16.868 -6.352 16.561 1.00 79.50 130 ASN A N 1
ATOM 1086 C CA . ASN A 1 130 ? -17.171 -5.258 17.474 1.00 79.50 130 ASN A CA 1
ATOM 1087 C C . ASN A 1 130 ? -18.426 -4.449 17.093 1.00 79.50 130 ASN A C 1
ATOM 1089 O O . ASN A 1 130 ? -18.993 -3.794 17.969 1.00 79.50 130 ASN A O 1
ATOM 1093 N N . MET A 1 131 ? -18.855 -4.466 15.828 1.00 81.38 131 MET A N 1
ATOM 1094 C CA . MET A 1 131 ? -20.131 -3.883 15.380 1.00 81.38 131 MET A CA 1
ATOM 1095 C C . MET A 1 131 ? -21.310 -4.826 15.632 1.00 81.38 131 MET A C 1
ATOM 1097 O O . MET A 1 131 ? -22.392 -4.377 15.990 1.00 81.38 131 MET A O 1
ATOM 1101 N N . VAL A 1 132 ? -21.093 -6.133 15.487 1.00 84.12 132 VAL A N 1
ATOM 1102 C CA . VAL A 1 132 ? -22.121 -7.167 15.662 1.00 84.12 132 VAL A CA 1
ATOM 1103 C C . VAL A 1 132 ? -22.387 -7.461 17.144 1.00 84.12 132 VAL A C 1
ATOM 1105 O O . VAL A 1 132 ? -23.532 -7.639 17.552 1.00 84.12 132 VAL A O 1
ATOM 1108 N N . LYS A 1 133 ? -21.343 -7.450 17.979 1.00 81.94 133 LYS A N 1
ATOM 1109 C CA . LYS A 1 133 ? -21.402 -7.706 19.426 1.00 81.94 133 LYS A CA 1
ATOM 1110 C C . LYS A 1 133 ? -22.547 -6.972 20.159 1.00 81.94 133 LYS A C 1
ATOM 1112 O O . LYS A 1 133 ? -23.292 -7.655 20.862 1.00 81.94 133 LYS A O 1
ATOM 1117 N N . PRO A 1 134 ? -22.731 -5.640 20.030 1.00 79.56 134 PRO A N 1
ATOM 1118 C CA . PRO A 1 134 ? -23.815 -4.927 20.718 1.00 79.56 134 PRO A CA 1
ATOM 1119 C C . PRO A 1 134 ? -25.219 -5.334 20.245 1.00 79.56 134 PRO A C 1
ATOM 1121 O O . PRO A 1 134 ? -26.149 -5.291 21.042 1.00 79.56 134 PRO A O 1
ATOM 1124 N N . ILE A 1 135 ? -25.374 -5.784 18.992 1.00 79.56 135 ILE A N 1
ATOM 1125 C CA . ILE A 1 135 ? -26.663 -6.238 18.440 1.00 79.56 135 ILE A CA 1
ATOM 1126 C C . ILE A 1 135 ? -27.102 -7.551 19.103 1.00 79.56 135 ILE A C 1
ATOM 1128 O O . ILE A 1 135 ? -28.270 -7.710 19.443 1.00 79.56 135 ILE A O 1
ATOM 1132 N N . PHE A 1 136 ? -26.168 -8.486 19.306 1.00 80.25 136 PHE A N 1
ATOM 1133 C CA . PHE A 1 136 ? -26.479 -9.830 19.811 1.00 80.25 136 PHE A CA 1
ATOM 1134 C C . PHE A 1 136 ? -26.421 -9.961 21.336 1.00 80.25 136 PHE A C 1
ATOM 1136 O O . PHE A 1 136 ? -27.177 -10.741 21.906 1.00 80.25 136 PHE A O 1
ATOM 1143 N N . LEU A 1 137 ? -25.517 -9.237 22.005 1.00 78.38 137 LEU A N 1
ATOM 1144 C CA . LEU A 1 137 ? -25.283 -9.386 23.450 1.00 78.38 137 LEU A CA 1
ATOM 1145 C C . LEU A 1 137 ? -25.970 -8.310 24.302 1.00 78.38 137 LEU A C 1
ATOM 1147 O O . LEU A 1 137 ? -25.840 -8.346 25.522 1.00 78.38 137 LEU A O 1
ATOM 1151 N N . GLY A 1 138 ? -26.674 -7.350 23.690 1.00 63.62 138 GLY A N 1
ATOM 1152 C CA . GLY A 1 138 ? -27.473 -6.347 24.408 1.00 63.62 138 GLY A CA 1
ATOM 1153 C C . GLY A 1 138 ? -26.686 -5.439 25.367 1.00 63.62 138 GLY A C 1
ATOM 1154 O O . GLY A 1 138 ? -27.270 -4.852 26.273 1.00 63.62 138 GLY A O 1
ATOM 1155 N N . GLY A 1 139 ? -25.362 -5.338 25.210 1.00 65.69 139 GLY A N 1
ATOM 1156 C CA . GLY A 1 139 ? -24.485 -4.495 26.031 1.00 65.69 139 GLY A CA 1
ATOM 1157 C C . GLY A 1 139 ? -24.178 -3.139 25.388 1.00 65.69 139 GLY A C 1
ATOM 1158 O O . GLY A 1 139 ? -24.278 -3.019 24.171 1.00 65.69 139 GLY A O 1
ATOM 1159 N N . GLN A 1 140 ? -23.790 -2.158 26.227 1.00 61.91 140 GLN A N 1
ATOM 1160 C CA . GLN A 1 140 ? -23.417 -0.759 25.917 1.00 61.91 140 GLN A CA 1
ATOM 1161 C C . GLN A 1 140 ? -23.505 -0.382 24.430 1.00 61.91 140 GLN A C 1
ATOM 1163 O O . GLN A 1 140 ? -22.612 -0.692 23.638 1.00 61.91 140 GLN A O 1
ATOM 1168 N N . TYR A 1 141 ? -24.584 0.314 24.074 1.00 66.00 141 TYR A N 1
ATOM 1169 C CA . TYR A 1 141 ? -24.787 0.835 22.730 1.00 66.00 141 TYR A CA 1
ATOM 1170 C C . TYR A 1 141 ? -23.619 1.752 22.348 1.00 66.00 141 TYR A C 1
ATOM 1172 O O . TYR A 1 141 ? -23.317 2.714 23.054 1.00 66.00 141 TYR A O 1
ATOM 1180 N N . LEU A 1 142 ? -22.957 1.442 21.231 1.00 70.00 142 LEU A N 1
ATOM 1181 C CA . LEU A 1 142 ? -22.023 2.373 20.605 1.00 70.00 142 LEU A CA 1
ATOM 1182 C C . LEU A 1 142 ? -22.787 3.652 20.254 1.00 70.00 142 LEU A C 1
ATOM 1184 O O . LEU A 1 142 ? -23.918 3.581 19.768 1.00 70.00 142 LEU A O 1
ATOM 1188 N N . THR A 1 143 ? -22.171 4.812 20.469 1.00 75.12 143 THR A N 1
ATOM 1189 C CA . THR A 1 143 ? -22.760 6.077 20.014 1.00 75.12 143 THR A CA 1
ATOM 1190 C C . THR A 1 143 ? -22.825 6.111 18.485 1.00 75.12 143 THR A C 1
ATOM 1192 O O . THR A 1 143 ? -22.048 5.441 17.799 1.00 75.12 143 THR A O 1
ATOM 1195 N N . GLU A 1 144 ? -23.735 6.907 17.924 1.00 77.75 144 GLU A N 1
ATOM 1196 C CA . GLU A 1 144 ? -23.899 7.047 16.467 1.00 77.75 144 GLU A CA 1
ATOM 1197 C C . GLU A 1 144 ? -22.561 7.367 15.773 1.00 77.75 144 GLU A C 1
ATOM 1199 O O . GLU A 1 144 ? -22.189 6.735 14.783 1.00 77.75 144 GLU A O 1
ATOM 1204 N N . TYR A 1 145 ? -21.758 8.251 16.373 1.00 73.25 145 TYR A N 1
ATOM 1205 C CA . TYR A 1 145 ? -20.417 8.604 15.895 1.00 73.25 145 TYR A CA 1
ATOM 1206 C C . TYR A 1 145 ? -19.437 7.421 15.889 1.00 73.25 145 TYR A C 1
ATOM 1208 O O . TYR A 1 145 ? -18.606 7.307 14.989 1.00 73.25 145 TYR A O 1
ATOM 1216 N N . GLN A 1 146 ? -19.535 6.507 16.859 1.00 75.12 146 GLN A N 1
ATOM 1217 C CA . GLN A 1 146 ? -18.698 5.306 16.910 1.00 75.12 146 GLN A CA 1
ATOM 1218 C C . GLN A 1 146 ? -19.073 4.301 15.817 1.00 75.12 146 GLN A C 1
ATOM 1220 O O . GLN A 1 146 ? -18.183 3.650 15.266 1.00 75.12 146 GLN A O 1
ATOM 1225 N N . TYR A 1 147 ? -20.358 4.200 15.461 1.00 79.06 147 TYR A N 1
ATOM 1226 C CA . TYR A 1 147 ? -20.810 3.393 14.324 1.00 79.06 147 TYR A CA 1
ATOM 1227 C C . TYR A 1 147 ? -20.331 3.965 12.987 1.00 79.06 147 TYR A C 1
ATOM 1229 O O . TYR A 1 147 ? -19.802 3.221 12.153 1.00 79.06 147 TYR A O 1
ATOM 1237 N N . VAL A 1 148 ? -20.455 5.282 12.795 1.00 79.31 148 VAL A N 1
ATOM 1238 C CA . VAL A 1 148 ? -19.965 5.961 11.585 1.00 79.31 148 VAL A CA 1
ATOM 1239 C C . VAL A 1 148 ? -18.447 5.811 11.462 1.00 79.31 148 VAL A C 1
ATOM 1241 O O . VAL A 1 148 ? -17.953 5.404 10.415 1.00 79.31 148 VAL A O 1
ATOM 1244 N N . ASN A 1 149 ? -17.689 6.032 12.539 1.00 79.56 149 ASN A N 1
ATOM 1245 C CA . ASN A 1 149 ? -16.235 5.873 12.496 1.00 79.56 149 ASN A CA 1
ATOM 1246 C C . ASN A 1 149 ? -15.818 4.422 12.184 1.00 79.56 149 ASN A C 1
ATOM 1248 O O . ASN A 1 149 ? -14.966 4.178 11.332 1.00 79.56 149 ASN A O 1
ATOM 1252 N N . ARG A 1 150 ? -16.450 3.428 12.825 1.00 80.44 150 ARG A N 1
ATOM 1253 C CA . ARG A 1 150 ? -16.124 2.008 12.594 1.00 80.44 150 ARG A CA 1
ATOM 1254 C C . ARG A 1 150 ? -16.480 1.533 11.187 1.00 80.44 150 ARG A C 1
ATOM 1256 O O . ARG A 1 150 ? -15.693 0.793 10.602 1.00 80.44 150 ARG A O 1
ATOM 1263 N N . SER A 1 151 ? -17.606 1.978 10.630 1.00 79.81 151 SER A N 1
ATOM 1264 C CA . SER A 1 151 ? -17.974 1.672 9.239 1.00 79.81 151 SER A CA 1
ATOM 1265 C C . SER A 1 151 ? -17.008 2.312 8.238 1.00 79.81 151 SER A C 1
ATOM 1267 O O . SER A 1 151 ? -16.556 1.636 7.315 1.00 79.81 151 SER A O 1
ATOM 1269 N N . MET A 1 152 ? -16.597 3.565 8.458 1.00 79.62 152 MET A N 1
ATOM 1270 C CA . MET A 1 152 ? -15.584 4.219 7.620 1.00 79.62 152 MET A CA 1
ATOM 1271 C C . MET A 1 152 ? -14.231 3.498 7.689 1.00 79.62 152 MET A C 1
ATOM 1273 O O . MET A 1 152 ? -13.642 3.200 6.650 1.00 79.62 152 MET A O 1
ATOM 1277 N N . CYS A 1 153 ? -13.772 3.122 8.888 1.00 76.50 153 CYS A N 1
ATOM 1278 C CA . CYS A 1 153 ? -12.567 2.304 9.064 1.00 76.50 153 CYS A CA 1
ATOM 1279 C C . CYS A 1 153 ? -12.661 0.963 8.320 1.00 76.50 153 CYS A C 1
ATOM 1281 O O . CYS A 1 153 ? -11.698 0.543 7.680 1.00 76.50 153 CYS A O 1
ATOM 1283 N N . MET A 1 154 ? -13.820 0.300 8.357 1.00 82.25 154 MET A N 1
ATOM 1284 C CA . MET A 1 154 ? -14.045 -0.949 7.626 1.00 82.25 154 MET A CA 1
ATOM 1285 C C . MET A 1 154 ? -13.843 -0.762 6.115 1.00 82.25 154 MET A C 1
ATOM 1287 O O . MET A 1 154 ? -13.109 -1.531 5.495 1.00 82.25 154 MET A O 1
ATOM 1291 N N . ILE A 1 155 ? -14.419 0.294 5.532 1.00 80.94 155 ILE A N 1
ATOM 1292 C CA . ILE A 1 155 ? -14.261 0.620 4.105 1.00 80.94 155 ILE A CA 1
ATOM 1293 C C . ILE A 1 155 ? -12.780 0.859 3.767 1.00 80.94 155 ILE A C 1
ATOM 1295 O O . ILE A 1 155 ? -12.266 0.310 2.789 1.00 80.94 155 ILE A O 1
ATOM 1299 N N . VAL A 1 156 ? -12.065 1.612 4.610 1.00 78.88 156 VAL A N 1
ATOM 1300 C CA . VAL A 1 156 ? -10.624 1.890 4.454 1.00 78.88 156 VAL A CA 1
ATOM 1301 C C . VAL A 1 156 ? -9.780 0.612 4.455 1.00 78.88 156 VAL A C 1
ATOM 1303 O O . VAL A 1 156 ? -8.792 0.531 3.719 1.00 78.88 156 VAL A O 1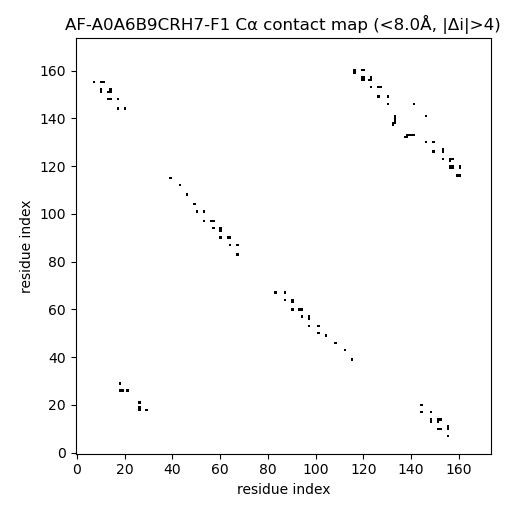
ATOM 1306 N N . TYR A 1 157 ? -10.146 -0.390 5.258 1.00 78.94 157 TYR A N 1
ATOM 1307 C CA . TYR A 1 157 ? -9.427 -1.665 5.312 1.00 78.94 157 TYR A CA 1
ATOM 1308 C C . TYR A 1 157 ? -9.790 -2.623 4.178 1.00 78.94 157 TYR A C 1
ATOM 1310 O O . TYR A 1 157 ? -8.915 -3.359 3.721 1.00 78.94 157 TYR A O 1
ATOM 1318 N N . LEU A 1 158 ? -11.031 -2.588 3.687 1.00 79.81 158 LEU A N 1
ATOM 1319 C CA . LEU A 1 158 ? -11.498 -3.465 2.611 1.00 79.81 158 LEU A CA 1
ATOM 1320 C C . LEU A 1 158 ? -11.012 -3.031 1.222 1.00 79.81 158 LEU A C 1
ATOM 1322 O O . LEU A 1 158 ? -10.646 -3.895 0.430 1.00 79.81 158 LEU A O 1
ATOM 1326 N N . ILE A 1 159 ? -10.938 -1.725 0.928 1.00 78.19 159 ILE A N 1
ATOM 1327 C CA . ILE A 1 159 ? -10.492 -1.218 -0.388 1.00 78.19 159 ILE A CA 1
ATOM 1328 C C . ILE A 1 159 ? -9.134 -1.815 -0.829 1.00 78.19 159 ILE A C 1
ATOM 1330 O O . ILE A 1 159 ? -9.057 -2.345 -1.937 1.00 78.19 159 ILE A O 1
ATOM 1334 N N . PRO A 1 160 ? -8.065 -1.790 -0.004 1.00 71.81 160 PRO A N 1
ATOM 1335 C CA . PRO A 1 160 ? -6.777 -2.387 -0.355 1.00 71.81 160 PRO A CA 1
ATOM 1336 C C . PRO A 1 160 ? -6.853 -3.896 -0.594 1.00 71.81 160 PRO A C 1
ATOM 1338 O O . PRO A 1 160 ? -6.183 -4.394 -1.490 1.00 71.81 160 PRO A O 1
ATOM 1341 N N . ILE A 1 161 ? -7.659 -4.615 0.195 1.00 77.25 161 ILE A N 1
ATOM 1342 C CA . ILE A 1 161 ? -7.818 -6.070 0.068 1.00 77.25 161 ILE A CA 1
ATOM 1343 C C . ILE A 1 161 ? -8.482 -6.396 -1.270 1.00 77.25 161 ILE A C 1
ATOM 1345 O O . ILE A 1 161 ? -7.976 -7.231 -2.016 1.00 77.25 161 ILE A O 1
ATOM 1349 N N . VAL A 1 162 ? -9.574 -5.702 -1.605 1.00 80.25 162 VAL A N 1
ATOM 1350 C CA . VAL A 1 162 ? -10.295 -5.899 -2.870 1.00 80.25 162 VAL A CA 1
ATOM 1351 C C . VAL A 1 162 ? -9.396 -5.583 -4.060 1.00 80.25 162 VAL A C 1
ATOM 1353 O O . VAL A 1 162 ? -9.252 -6.436 -4.927 1.00 80.25 162 VAL A O 1
ATOM 1356 N N . LEU A 1 163 ? -8.735 -4.419 -4.066 1.00 72.31 163 LEU A N 1
ATOM 1357 C CA . LEU A 1 163 ? -7.834 -4.015 -5.155 1.00 72.31 163 LEU A CA 1
ATOM 1358 C C . LEU A 1 163 ? -6.718 -5.033 -5.402 1.00 72.31 163 LEU A C 1
ATOM 1360 O O . LEU A 1 163 ? -6.361 -5.304 -6.548 1.00 72.31 163 LEU A O 1
ATOM 1364 N N . LEU A 1 164 ? -6.173 -5.597 -4.326 1.00 69.69 164 LEU A N 1
ATOM 1365 C CA . LEU A 1 164 ? -5.096 -6.568 -4.421 1.00 69.69 164 LEU A CA 1
ATOM 1366 C C . LEU A 1 164 ? -5.604 -7.934 -4.903 1.00 69.69 164 LEU A C 1
ATOM 1368 O O . LEU A 1 164 ? -4.973 -8.567 -5.745 1.00 69.69 164 LEU A O 1
ATOM 1372 N N . THR A 1 165 ? -6.778 -8.360 -4.429 1.00 75.62 165 THR A N 1
ATOM 1373 C CA . THR A 1 165 ? -7.411 -9.622 -4.851 1.00 75.62 165 THR A CA 1
ATOM 1374 C C . THR A 1 165 ? -7.799 -9.581 -6.331 1.00 75.62 165 THR A C 1
ATOM 1376 O O . THR A 1 165 ? -7.602 -10.568 -7.042 1.00 75.62 165 THR A O 1
ATOM 1379 N N . THR A 1 166 ? -8.282 -8.431 -6.818 1.00 75.06 166 THR A N 1
ATOM 1380 C CA . THR A 1 166 ? -8.558 -8.230 -8.247 1.00 75.06 166 THR A CA 1
ATOM 1381 C C . THR A 1 166 ? -7.272 -8.252 -9.062 1.00 75.06 166 THR A C 1
ATOM 1383 O O . THR A 1 166 ? -7.199 -9.003 -10.023 1.00 75.06 166 THR A O 1
ATOM 1386 N N . SER A 1 167 ? -6.213 -7.553 -8.627 1.00 68.56 167 SER A N 1
ATOM 1387 C CA . SER A 1 167 ? -4.947 -7.556 -9.376 1.00 68.56 167 SER A CA 1
ATOM 1388 C C . SER A 1 167 ? -4.294 -8.937 -9.455 1.00 68.56 167 SER A C 1
ATOM 1390 O O . SER A 1 167 ? -3.719 -9.275 -10.481 1.00 68.56 167 SER A O 1
ATOM 1392 N N . VAL A 1 168 ? -4.399 -9.745 -8.392 1.00 69.06 168 VAL A N 1
ATOM 1393 C CA . VAL A 1 168 ? -3.868 -11.117 -8.382 1.00 69.06 168 VAL A CA 1
ATOM 1394 C C . VAL A 1 168 ? -4.711 -12.037 -9.270 1.00 69.06 168 VAL A C 1
ATOM 1396 O O . VAL A 1 168 ? -4.152 -12.876 -9.973 1.00 69.06 168 VAL A O 1
ATOM 1399 N N . SER A 1 169 ? -6.039 -11.870 -9.276 1.00 72.69 169 SER A N 1
ATOM 1400 C CA . SER A 1 169 ? -6.920 -12.637 -10.170 1.00 72.69 169 SER A CA 1
ATOM 1401 C C . SER A 1 169 ? -6.652 -12.324 -11.637 1.00 72.69 169 SER A C 1
ATOM 1403 O O . SER A 1 169 ? -6.606 -13.244 -12.445 1.00 72.69 169 SER A O 1
ATOM 1405 N N . ASP A 1 170 ? -6.426 -11.054 -11.972 1.00 71.00 170 ASP A N 1
ATOM 1406 C CA . ASP A 1 170 ? -6.121 -10.645 -13.344 1.00 71.00 170 ASP A CA 1
ATOM 1407 C C . ASP A 1 170 ? -4.805 -11.277 -13.826 1.00 71.00 170 ASP A C 1
ATOM 1409 O O . ASP A 1 170 ? -4.755 -11.803 -14.929 1.00 71.00 170 ASP A O 1
ATOM 1413 N N . THR A 1 171 ? -3.777 -11.345 -12.969 1.00 64.56 171 THR A N 1
ATOM 1414 C CA . THR A 1 171 ? -2.498 -12.006 -13.302 1.00 64.56 171 THR A CA 1
ATOM 1415 C C . THR A 1 171 ? -2.548 -13.536 -13.354 1.00 64.56 171 THR A C 1
ATOM 1417 O O . THR A 1 171 ? -1.636 -14.145 -13.897 1.00 64.56 171 THR A O 1
ATOM 1420 N N . LEU A 1 172 ? -3.552 -14.173 -12.742 1.00 60.72 172 LEU A N 1
ATOM 1421 C CA . LEU A 1 172 ? -3.750 -15.633 -12.790 1.00 60.72 172 LEU A CA 1
ATOM 1422 C C . LEU A 1 172 ? -4.570 -16.072 -14.010 1.00 60.72 172 LEU A C 1
ATOM 1424 O O . LEU A 1 172 ? -4.551 -17.251 -14.357 1.00 60.72 172 LEU A O 1
ATOM 1428 N N . ASN A 1 173 ? -5.315 -15.137 -14.604 1.00 55.06 173 ASN A N 1
ATOM 1429 C CA . ASN A 1 173 ? -6.152 -15.356 -15.779 1.00 55.06 173 ASN A CA 1
ATOM 1430 C C . ASN A 1 173 ? -5.465 -14.935 -17.099 1.00 55.06 173 ASN A C 1
ATOM 1432 O O . ASN A 1 173 ? -6.062 -15.128 -18.158 1.00 55.06 173 ASN A O 1
ATOM 1436 N N . GLU A 1 174 ? -4.253 -14.369 -17.034 1.00 42.16 174 GLU A N 1
ATOM 1437 C CA . GLU A 1 174 ? -3.312 -14.177 -18.157 1.00 42.16 174 GLU A CA 1
ATOM 1438 C C . GLU A 1 174 ? -2.403 -15.404 -18.332 1.00 42.16 174 GLU A C 1
ATOM 1440 O O . GLU A 1 174 ? -2.181 -15.800 -19.500 1.00 42.16 174 GLU A O 1
#

Foldseek 3Di:
DVVLVVVLVVLVVLLVVLLVVDDPVVNVVVVVVVVVVVVLVVLVVVLVVLVVVLVVLVVVLVVVVVVLVPDDDPPCPPVVVVVSVVSVVVSVVSVVVSVVVVVVSCVVCVVSVVVLLVVLVVLLVVLVCVVCCCVPVVDDDDPPSRVVSSVSSNVSSVVVNVVVVVVVVVVVVD

Nearest PDB structures (foldseek):
  4ilo-assembly1_A  TM=3.091E-01  e=4.905E+00  Chlamydia trachomatis L2/434/Bu

InterPro domains:
  IPR013604 7TM chemosensory receptor [PF08395] (3-173)

Mean predicted aligned error: 9.94 Å